Protein AF-A0A351SHJ1-F1 (afdb_monomer_lite)

Secondary structure (DSSP, 8-state):
----------------------------SEEETTTEEETSBGGGGGGG--SEEEE-TTSEEEEEEEETTEEEEEEEETTEEEEEEE--TT--HHHHHHHHHHHHHHH-PPEE--B--TT--SHHHHHHHHHTTS-B--EE-PPP-

Sequence (145 aa):
MRKLIALSKFNIILLWPLFSQTAHAETCVKRVFNQFCLGGAANTLMSAEPTTTKQEDDGTTLYEFSVSGKHVNVLAKDNTIIAVERYEPPGNWLNFTDWKVKLVRLYGRATDQSTFPAYATSRSSRLNALKAGKGVAKASWSEPG

Foldseek 3Di:
DDDDDDDDDDDDDPPDPPPPPPPPPQPQPDDDPVPDGAQGFQVVCVVVPFPDWDADPVQKIWGWHQDPNWIKIWIDHPRGTHDIDIDDPPDALVNLVVVQVVCCVVQNHWDWPKFADPVQPDSVSQRVCSVVVNIGTDTHGDDDD

Radius of gyration: 27.57 Å; chains: 1; bounding box: 43×31×112 Å

Structure (mmCIF, N/CA/C/O backbone):
data_AF-A0A351SHJ1-F1
#
_entry.id   AF-A0A351SHJ1-F1
#
loop_
_atom_site.group_PDB
_atom_site.id
_atom_site.type_symbol
_atom_site.label_atom_id
_atom_site.label_alt_id
_atom_site.label_comp_id
_atom_site.label_asym_id
_atom_site.label_entity_id
_atom_site.label_seq_id
_atom_site.pdbx_PDB_ins_code
_atom_site.Cartn_x
_atom_site.Cartn_y
_atom_site.Cartn_z
_atom_site.occupancy
_atom_site.B_iso_or_equiv
_atom_site.auth_seq_id
_atom_site.auth_comp_id
_atom_site.auth_asym_id
_atom_site.auth_atom_id
_atom_site.pdbx_PDB_model_num
ATOM 1 N N . MET A 1 1 ? -10.976 1.800 90.351 1.00 39.12 1 MET A N 1
ATOM 2 C CA . MET A 1 1 ? -10.810 1.660 88.883 1.00 39.12 1 MET A CA 1
ATOM 3 C C . MET A 1 1 ? -12.177 1.275 88.304 1.00 39.12 1 MET A C 1
ATOM 5 O O . MET A 1 1 ? -12.676 0.228 88.675 1.00 39.12 1 MET A O 1
ATOM 9 N N . ARG A 1 2 ? -12.995 2.239 87.836 1.00 33.88 2 ARG A N 1
ATOM 10 C CA . ARG A 1 2 ? -13.347 2.530 86.413 1.00 33.88 2 ARG A CA 1
ATOM 11 C C . ARG A 1 2 ? -13.619 1.251 85.591 1.00 33.88 2 ARG A C 1
ATOM 13 O O . ARG A 1 2 ? -12.678 0.530 85.314 1.00 33.88 2 ARG A O 1
ATOM 20 N N . LYS A 1 3 ? -14.884 0.826 85.441 1.00 35.03 3 LYS A N 1
ATOM 21 C CA . LYS A 1 3 ? -15.968 1.219 84.490 1.00 35.03 3 LYS A CA 1
ATOM 22 C C . LYS A 1 3 ? -15.955 0.415 83.170 1.00 35.03 3 LYS A C 1
ATOM 24 O O . LYS A 1 3 ? -15.063 0.584 82.350 1.00 35.03 3 LYS A O 1
ATOM 29 N N . LEU A 1 4 ? -17.008 -0.397 83.007 1.00 43.94 4 LEU A N 1
ATOM 30 C CA . LEU A 1 4 ? -17.535 -1.016 81.778 1.00 43.94 4 LEU A CA 1
ATOM 31 C C . LEU A 1 4 ? -17.902 0.023 80.711 1.00 43.94 4 LEU A C 1
ATOM 33 O O . LEU A 1 4 ? -18.504 1.026 81.090 1.00 43.94 4 LEU A O 1
ATOM 37 N N . ILE A 1 5 ? -17.699 -0.296 79.420 1.00 39.19 5 ILE A N 1
ATOM 38 C CA . ILE A 1 5 ? -18.557 0.125 78.290 1.00 39.19 5 ILE A CA 1
ATOM 39 C C . ILE A 1 5 ? -18.555 -0.969 77.201 1.00 39.19 5 ILE A C 1
ATOM 41 O O . ILE A 1 5 ? -17.498 -1.432 76.780 1.00 39.19 5 ILE A O 1
ATOM 45 N N . ALA A 1 6 ? -19.755 -1.348 76.754 1.00 45.12 6 ALA A N 1
ATOM 46 C CA . ALA A 1 6 ? -20.047 -2.176 75.585 1.00 45.12 6 ALA A CA 1
ATOM 47 C C . ALA A 1 6 ? -20.299 -1.300 74.340 1.00 45.12 6 ALA A C 1
ATOM 49 O O . ALA A 1 6 ? -20.872 -0.221 74.470 1.00 45.12 6 ALA A O 1
ATOM 50 N N . LEU A 1 7 ? -19.957 -1.782 73.140 1.00 40.78 7 LEU A N 1
ATOM 51 C CA . LEU A 1 7 ? -20.395 -1.231 71.845 1.00 40.78 7 LEU A CA 1
ATOM 52 C C . LEU A 1 7 ? -20.655 -2.422 70.904 1.00 40.78 7 LEU A C 1
ATOM 54 O O . LEU A 1 7 ? -19.788 -3.272 70.744 1.00 40.78 7 LEU A O 1
ATOM 58 N N . SER A 1 8 ? -21.898 -2.699 70.506 1.00 43.84 8 SER A N 1
ATOM 59 C CA . SER A 1 8 ? -22.764 -1.995 69.538 1.00 43.84 8 SER A CA 1
ATOM 60 C C . SER A 1 8 ? -22.530 -2.494 68.105 1.00 43.84 8 SER A C 1
ATOM 62 O O . SER A 1 8 ? -21.460 -2.323 67.527 1.00 43.84 8 SER A O 1
ATOM 64 N N . LYS A 1 9 ? -23.559 -3.160 67.565 1.00 48.72 9 LYS A N 1
ATOM 65 C CA . LYS A 1 9 ? -23.622 -3.763 66.229 1.00 48.72 9 LYS A CA 1
ATOM 66 C C . LYS A 1 9 ? -23.740 -2.657 65.174 1.00 48.72 9 LYS A C 1
ATOM 68 O O . LYS A 1 9 ? -24.764 -1.983 65.125 1.00 48.72 9 LYS A O 1
ATOM 73 N N . PHE A 1 10 ? -22.735 -2.506 64.313 1.00 46.84 10 PHE A N 1
ATOM 74 C CA . PHE A 1 10 ? -22.825 -1.662 63.119 1.00 46.84 10 PHE A CA 1
ATOM 75 C C . PHE A 1 10 ? -23.207 -2.509 61.903 1.00 46.84 10 PHE A C 1
ATOM 77 O O . PHE A 1 10 ? -22.510 -3.448 61.527 1.00 46.84 10 PHE A O 1
ATOM 84 N N . ASN A 1 11 ? -24.355 -2.172 61.324 1.00 44.53 11 ASN A N 1
ATOM 85 C CA . ASN A 1 11 ? -24.915 -2.756 60.116 1.00 44.53 11 ASN A CA 1
ATOM 86 C C . ASN A 1 11 ? -24.251 -2.064 58.911 1.00 44.53 11 ASN A C 1
ATOM 88 O O . ASN A 1 11 ? -24.477 -0.875 58.688 1.00 44.53 11 ASN A O 1
ATOM 92 N N . ILE A 1 12 ? -23.374 -2.767 58.190 1.00 53.69 12 ILE A N 1
ATOM 93 C CA . ILE A 1 12 ? -22.685 -2.242 57.003 1.00 53.69 12 ILE A CA 1
ATOM 94 C C . ILE A 1 12 ? -23.552 -2.561 55.783 1.00 53.69 12 ILE A C 1
ATOM 96 O O . ILE A 1 12 ? -23.594 -3.697 55.316 1.00 53.69 12 ILE A O 1
ATOM 100 N N . ILE A 1 13 ? -24.242 -1.548 55.260 1.00 56.78 13 ILE A N 1
ATOM 101 C CA . ILE A 1 13 ? -24.876 -1.598 53.940 1.00 56.78 13 ILE A CA 1
ATOM 102 C C . ILE A 1 13 ? -23.756 -1.419 52.907 1.00 56.78 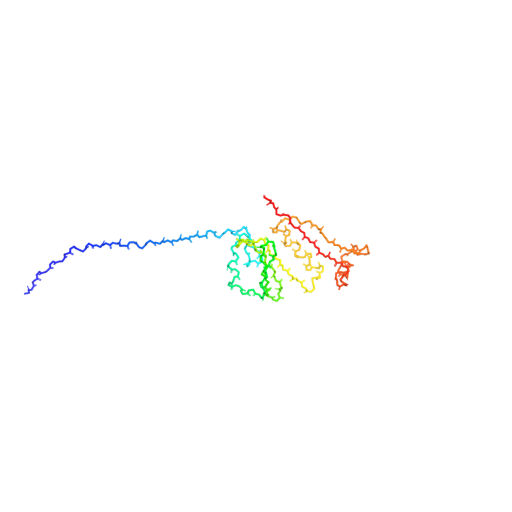13 ILE A C 1
ATOM 104 O O . ILE A 1 13 ? -23.283 -0.308 52.675 1.00 56.78 13 ILE A O 1
ATOM 108 N N . LEU A 1 14 ? -23.295 -2.524 52.317 1.00 56.41 14 LEU A N 1
ATOM 109 C CA . LEU A 1 14 ? -22.394 -2.506 51.164 1.00 56.41 14 LEU A CA 1
ATOM 110 C C . LEU A 1 14 ? -23.197 -2.104 49.920 1.00 56.41 14 LEU A C 1
ATOM 112 O O . LEU A 1 14 ? -23.823 -2.939 49.272 1.00 56.41 14 LEU A O 1
ATOM 116 N N . LEU A 1 15 ? -23.183 -0.810 49.591 1.00 50.19 15 LEU A N 1
ATOM 117 C CA . LEU A 1 15 ? -23.547 -0.324 48.262 1.00 50.19 15 LEU A CA 1
ATOM 118 C C . LEU A 1 15 ? -22.449 -0.786 47.291 1.00 50.19 15 LEU A C 1
ATOM 120 O O . LEU A 1 15 ? -21.364 -0.206 47.245 1.00 50.19 15 LEU A O 1
ATOM 124 N N . TRP A 1 16 ? -22.699 -1.860 46.544 1.00 44.62 16 TRP A N 1
ATOM 125 C CA . TRP A 1 16 ? -21.837 -2.233 45.426 1.00 44.62 16 TRP A CA 1
ATOM 126 C C . TRP A 1 16 ? -22.026 -1.216 44.293 1.00 44.62 16 TRP A C 1
ATOM 128 O O . TRP A 1 16 ? -23.156 -1.049 43.825 1.00 44.62 16 TRP A O 1
ATOM 138 N N . PRO A 1 17 ? -20.967 -0.539 43.816 1.00 57.81 17 PRO A N 1
ATOM 139 C CA . PRO A 1 17 ? -21.072 0.215 42.583 1.00 57.81 17 PRO A CA 1
ATOM 140 C C . PRO A 1 17 ? -21.279 -0.770 41.429 1.00 57.81 17 PRO A C 1
ATOM 142 O O . PRO A 1 17 ? -20.518 -1.725 41.256 1.00 57.81 17 PRO A O 1
ATOM 145 N N . LEU A 1 18 ? -22.325 -0.520 40.641 1.00 53.31 18 LEU A N 1
ATOM 146 C CA . LEU A 1 18 ? -22.537 -1.107 39.323 1.00 53.31 18 LEU A CA 1
ATOM 147 C C . LEU A 1 18 ? -21.329 -0.768 38.441 1.00 53.31 18 LEU A C 1
ATOM 149 O O . LEU A 1 18 ? -21.283 0.281 37.800 1.00 53.31 18 LEU A O 1
ATOM 153 N N . PHE A 1 19 ? -20.344 -1.662 38.405 1.00 51.91 19 PHE A N 1
ATOM 154 C CA . PHE A 1 19 ? -19.331 -1.671 37.360 1.00 51.91 19 PHE A CA 1
ATOM 155 C C . PHE A 1 19 ? -20.018 -2.050 36.045 1.00 51.91 1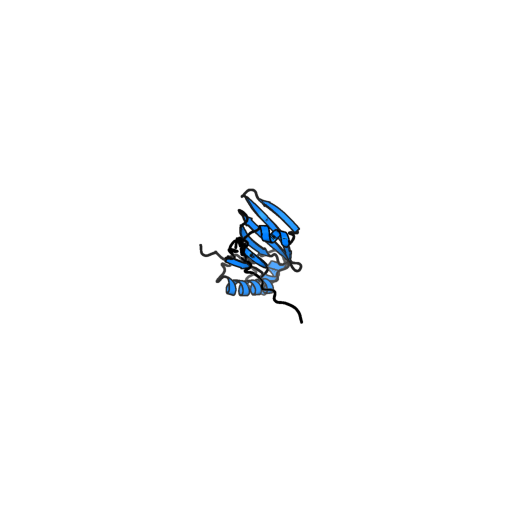9 PHE A C 1
ATOM 157 O O . PHE A 1 19 ? -20.094 -3.218 35.674 1.00 51.91 19 PHE A O 1
ATOM 164 N N . SER A 1 20 ? -20.529 -1.047 35.335 1.00 47.66 20 SER A N 1
ATOM 165 C CA . SER A 1 20 ? -20.858 -1.185 33.918 1.00 47.66 20 SER A CA 1
ATOM 166 C C . SER A 1 20 ? -19.547 -1.207 33.137 1.00 47.66 20 SER A C 1
ATOM 168 O O . SER A 1 20 ? -19.068 -0.177 32.676 1.00 47.66 20 SER A O 1
ATOM 170 N N . GLN A 1 21 ? -18.924 -2.380 33.031 1.00 48.09 21 GLN A N 1
ATOM 171 C CA . GLN A 1 21 ? -17.879 -2.607 32.038 1.00 48.09 21 GLN A CA 1
ATOM 172 C C . GLN A 1 21 ? -18.569 -2.943 30.718 1.00 48.09 21 GLN A C 1
ATOM 174 O O . GLN A 1 21 ? -18.853 -4.102 30.424 1.00 48.09 21 GLN A O 1
ATOM 179 N N . THR A 1 22 ? -18.868 -1.927 29.912 1.00 43.88 22 THR A N 1
ATOM 180 C CA . THR A 1 22 ? -19.157 -2.141 28.492 1.00 43.88 22 THR A CA 1
ATOM 181 C C . THR A 1 22 ? -17.841 -2.481 27.803 1.00 43.88 22 THR A C 1
ATOM 183 O O . THR A 1 22 ? -17.152 -1.610 27.274 1.00 43.88 22 THR A O 1
ATOM 186 N N . ALA A 1 23 ? -17.463 -3.754 27.852 1.00 44.44 23 ALA A N 1
ATOM 187 C CA . ALA A 1 23 ? -16.441 -4.305 26.984 1.00 44.44 23 ALA A CA 1
ATOM 188 C C . ALA A 1 23 ? -17.019 -4.355 25.563 1.00 44.44 23 ALA A C 1
ATOM 190 O O . ALA A 1 23 ? -17.608 -5.353 25.151 1.00 44.44 23 ALA A O 1
ATOM 191 N N . HIS A 1 24 ? -16.904 -3.250 24.820 1.00 47.31 24 HIS A N 1
ATOM 192 C CA . HIS A 1 24 ? -16.986 -3.315 23.366 1.00 47.31 24 HIS A CA 1
ATOM 193 C C . HIS A 1 24 ? -15.854 -4.241 22.925 1.00 47.31 24 HIS A C 1
ATOM 195 O O . HIS A 1 24 ? -14.683 -3.885 23.024 1.00 47.31 24 HIS A O 1
ATOM 201 N N . ALA A 1 25 ? -16.205 -5.466 22.537 1.00 49.66 25 ALA A N 1
ATOM 202 C CA . ALA A 1 25 ? -15.258 -6.418 21.994 1.00 49.66 25 ALA A CA 1
ATOM 203 C C . ALA A 1 25 ? -14.583 -5.767 20.782 1.00 49.66 25 ALA A C 1
ATOM 205 O O . ALA A 1 25 ? -15.237 -5.496 19.777 1.00 49.66 25 ALA A O 1
ATOM 206 N N . GLU A 1 26 ? -13.289 -5.468 20.896 1.00 60.31 26 GLU A N 1
ATOM 207 C CA . GLU A 1 26 ? -12.476 -5.056 19.760 1.00 60.31 26 GLU A CA 1
ATOM 208 C C . GLU A 1 26 ? -12.479 -6.216 18.757 1.00 60.31 26 GLU A C 1
ATOM 210 O O . GLU A 1 26 ? -11.806 -7.229 18.957 1.00 60.31 26 GLU A O 1
ATOM 215 N N . THR A 1 27 ? -13.269 -6.097 17.687 1.00 75.75 27 THR A N 1
ATOM 216 C CA . THR A 1 27 ? -13.348 -7.064 16.583 1.00 75.75 27 THR A CA 1
ATOM 217 C C . THR A 1 27 ? -12.101 -6.962 15.716 1.00 75.75 27 THR A C 1
ATOM 219 O O . THR A 1 27 ? -12.154 -6.632 14.536 1.00 75.75 27 THR A O 1
ATOM 222 N N . CYS A 1 28 ? -10.938 -7.212 16.314 1.00 82.50 28 CYS A N 1
ATOM 223 C CA . CYS A 1 28 ? -9.692 -7.211 15.582 1.00 82.50 28 CYS A CA 1
ATOM 224 C C . CYS A 1 28 ? -9.542 -8.506 14.805 1.00 82.50 28 CYS A C 1
ATOM 226 O O . CYS A 1 28 ? -8.985 -9.480 15.308 1.00 82.50 28 CYS A O 1
ATOM 228 N N . VAL A 1 29 ? -10.024 -8.503 13.564 1.00 83.69 29 VAL A N 1
ATOM 229 C CA . VAL A 1 29 ? -9.861 -9.635 12.649 1.00 83.69 29 VAL A CA 1
ATOM 230 C C . VAL A 1 29 ? -8.375 -9.876 12.419 1.00 83.69 29 VAL A C 1
ATOM 232 O O . VAL A 1 29 ? -7.894 -11.008 12.497 1.00 83.69 29 VAL A O 1
ATOM 235 N N . LYS A 1 30 ? -7.616 -8.799 12.169 1.00 78.12 30 LYS A N 1
ATOM 236 C CA . LYS A 1 30 ? -6.172 -8.900 11.972 1.00 78.12 30 LYS A CA 1
ATOM 237 C C . LYS A 1 30 ? -5.428 -7.609 12.261 1.00 78.12 30 LYS A C 1
ATOM 239 O O . LYS A 1 30 ? -5.799 -6.536 11.794 1.00 78.12 30 LYS A O 1
ATOM 244 N N . ARG A 1 31 ? -4.285 -7.741 12.936 1.00 81.12 31 ARG A N 1
ATOM 245 C CA . ARG A 1 31 ? -3.339 -6.642 13.130 1.00 81.12 31 ARG A CA 1
ATOM 246 C C . ARG A 1 31 ? -2.419 -6.495 11.911 1.00 81.12 31 ARG A C 1
ATOM 248 O O . ARG A 1 31 ? -1.714 -7.433 11.540 1.00 81.12 31 ARG A O 1
ATOM 255 N N . VAL A 1 32 ? -2.409 -5.314 11.299 1.00 78.75 32 VAL A N 1
ATOM 256 C CA . VAL A 1 32 ? -1.618 -4.944 10.118 1.00 78.75 32 VAL A CA 1
ATOM 257 C C . VAL A 1 32 ? -0.563 -3.918 10.520 1.00 78.75 32 VAL A C 1
ATOM 259 O O . VAL A 1 32 ? -0.830 -2.976 11.265 1.00 78.75 32 VAL A O 1
ATOM 262 N N . PHE A 1 33 ? 0.678 -4.138 10.078 1.00 77.56 33 PHE A N 1
ATOM 263 C CA . PHE A 1 33 ? 1.847 -3.321 10.442 1.00 77.56 33 PHE A CA 1
ATOM 264 C C . PHE A 1 33 ? 2.036 -3.115 11.959 1.00 77.56 33 PHE A C 1
ATOM 266 O O . PHE A 1 33 ? 2.634 -2.131 12.378 1.00 77.56 33 PHE A O 1
ATOM 273 N N . ASN A 1 34 ? 1.546 -4.055 12.776 1.00 77.69 34 ASN A N 1
ATOM 274 C CA . ASN A 1 34 ? 1.546 -4.028 14.247 1.00 77.69 34 ASN A CA 1
ATOM 275 C C . ASN A 1 34 ? 0.753 -2.877 14.898 1.00 77.69 34 ASN A C 1
ATOM 277 O O . ASN A 1 34 ? 0.691 -2.814 16.126 1.00 77.69 34 ASN A O 1
ATOM 281 N N . GLN A 1 35 ? 0.112 -2.016 14.108 1.00 78.81 35 GLN A N 1
ATOM 282 C CA . GLN A 1 35 ? -0.500 -0.771 14.581 1.00 78.81 35 GLN A CA 1
ATOM 283 C C . GLN A 1 35 ? -1.970 -0.639 14.186 1.00 78.81 35 GLN A C 1
ATOM 285 O O . GLN A 1 35 ? -2.755 -0.118 14.968 1.00 78.81 35 GLN A O 1
ATOM 290 N N . PHE A 1 36 ? -2.359 -1.160 13.022 1.00 85.00 36 PHE A N 1
ATOM 291 C CA . PHE A 1 36 ? -3.724 -1.047 12.516 1.00 85.00 36 PHE A CA 1
ATOM 292 C C . PHE A 1 36 ? -4.477 -2.351 12.708 1.00 85.00 36 PHE A C 1
ATOM 294 O O . PHE A 1 36 ? -3.890 -3.431 12.649 1.00 85.00 36 PHE A O 1
ATOM 301 N N . CYS A 1 37 ? -5.777 -2.258 12.933 1.00 85.81 37 CYS A N 1
ATOM 302 C CA . CYS A 1 37 ? -6.620 -3.397 13.234 1.00 85.81 37 CYS A CA 1
ATOM 303 C C . CYS A 1 37 ? -7.738 -3.490 12.190 1.00 85.81 37 CYS A C 1
ATOM 305 O O . CYS A 1 37 ? -8.680 -2.706 12.231 1.00 85.81 37 CYS A O 1
ATOM 307 N N . LEU A 1 38 ? -7.621 -4.421 11.239 1.00 84.38 38 LEU A N 1
ATOM 308 C CA . LEU A 1 38 ? -8.682 -4.690 10.262 1.00 84.38 38 LEU A CA 1
ATOM 309 C C . LEU A 1 38 ? -9.921 -5.230 10.981 1.00 84.38 38 LEU A C 1
ATOM 311 O O . LEU A 1 38 ? -9.794 -6.084 11.865 1.00 84.38 38 LEU A O 1
ATOM 315 N N . GLY A 1 39 ? -11.095 -4.713 10.616 1.00 82.06 39 GLY A N 1
ATOM 316 C CA . GLY A 1 39 ? -12.361 -4.955 11.317 1.00 82.06 39 GLY A CA 1
ATOM 317 C C . GLY A 1 39 ? -12.500 -4.200 12.646 1.00 82.06 39 GLY A C 1
ATOM 318 O O . GLY A 1 39 ? -13.553 -4.263 13.279 1.00 82.06 39 GLY A O 1
ATOM 319 N N . GLY A 1 40 ? -11.453 -3.486 13.075 1.00 86.06 40 GLY A N 1
ATOM 320 C CA . GLY A 1 40 ? -11.463 -2.639 14.261 1.00 86.06 40 GLY A CA 1
ATOM 321 C C . GLY A 1 40 ? -12.113 -1.282 14.003 1.00 86.06 40 GLY A C 1
ATOM 322 O O . GLY A 1 40 ? -12.352 -0.886 12.860 1.00 86.06 40 GLY A O 1
ATOM 323 N N . ALA A 1 41 ? -12.384 -0.554 15.085 1.00 88.50 41 ALA A N 1
ATOM 324 C CA . ALA A 1 41 ? -13.089 0.714 15.012 1.00 88.50 41 ALA A CA 1
ATOM 325 C C . ALA A 1 41 ? -12.177 1.857 14.524 1.00 88.50 41 ALA A C 1
ATOM 327 O O . ALA A 1 41 ? -11.079 2.060 15.046 1.00 88.50 41 ALA A O 1
ATOM 328 N N . ALA A 1 42 ? -12.631 2.626 13.534 1.00 86.00 42 ALA A N 1
ATOM 329 C CA . ALA A 1 42 ? -11.865 3.714 12.924 1.00 86.00 42 ALA A CA 1
ATOM 330 C C . ALA A 1 42 ? -11.660 4.906 13.870 1.00 86.00 42 ALA A C 1
ATOM 332 O O . ALA A 1 42 ? -10.664 5.614 13.767 1.00 86.00 42 ALA A O 1
ATOM 333 N N . ASN A 1 43 ? -12.548 5.098 14.846 1.00 85.69 43 ASN A N 1
ATOM 334 C CA . ASN A 1 43 ? -12.376 6.081 15.918 1.00 85.69 43 ASN A CA 1
ATOM 335 C C . ASN A 1 43 ? -11.055 5.914 16.701 1.00 85.69 43 ASN A C 1
ATOM 337 O O . ASN A 1 43 ? -10.504 6.907 17.171 1.00 85.69 43 ASN A O 1
ATOM 341 N N . THR A 1 44 ? -10.502 4.699 16.785 1.00 82.31 44 THR A N 1
ATOM 342 C CA . THR A 1 44 ? -9.191 4.440 17.411 1.00 82.31 44 THR A CA 1
ATOM 343 C C . THR A 1 44 ? -8.036 5.090 16.648 1.00 82.31 44 THR A C 1
ATOM 345 O O . THR A 1 44 ? -7.002 5.404 17.234 1.00 82.31 44 THR A O 1
ATOM 348 N N . LEU A 1 45 ? -8.224 5.363 15.353 1.00 81.25 45 LEU A N 1
ATOM 349 C CA . LEU A 1 45 ? -7.235 6.022 14.506 1.00 81.25 45 LEU A CA 1
ATOM 350 C C . LEU A 1 45 ? -7.076 7.508 14.832 1.00 81.25 45 LEU A C 1
ATOM 352 O O . LEU A 1 45 ? -6.046 8.091 14.508 1.00 81.25 45 LEU A O 1
ATOM 356 N N . MET A 1 46 ? -8.064 8.128 15.487 1.00 74.75 46 MET A N 1
ATOM 357 C CA . MET A 1 46 ? -8.006 9.550 15.845 1.00 74.75 46 MET A CA 1
ATOM 358 C C . MET A 1 46 ? -6.878 9.833 16.838 1.00 74.75 46 MET A C 1
ATOM 360 O O . MET A 1 46 ? -6.251 10.884 16.776 1.00 74.75 46 MET A O 1
ATOM 364 N N . SER A 1 47 ? -6.559 8.864 17.699 1.00 73.69 47 SER A N 1
ATOM 365 C CA . SER A 1 47 ? -5.419 8.947 18.617 1.00 73.69 47 SER A CA 1
ATOM 366 C C . SER A 1 47 ? -4.061 8.894 17.911 1.00 73.69 47 SER A C 1
ATOM 368 O O . SER A 1 47 ? -3.057 9.244 18.520 1.00 73.69 47 SER A O 1
ATOM 370 N N . ALA A 1 48 ? -4.015 8.440 16.655 1.00 74.12 48 ALA A N 1
ATOM 371 C CA . ALA A 1 48 ? -2.795 8.354 15.857 1.00 74.12 48 ALA A CA 1
ATOM 372 C C . ALA A 1 48 ? -2.561 9.587 14.962 1.00 74.12 48 ALA A C 1
ATOM 374 O O . ALA A 1 48 ? -1.592 9.585 14.209 1.00 74.12 48 ALA A O 1
ATOM 375 N N . GLU A 1 49 ? -3.429 10.606 15.045 1.00 80.44 49 GLU A N 1
ATOM 376 C CA . GLU A 1 49 ? -3.317 11.899 14.348 1.00 80.44 49 GLU A CA 1
ATOM 377 C C . GLU A 1 49 ? -3.045 11.766 12.833 1.00 80.44 49 GLU A C 1
ATOM 379 O O . GLU A 1 49 ? -1.917 11.957 12.366 1.00 80.44 49 GLU A O 1
ATOM 384 N N . PRO A 1 50 ? -4.071 11.430 12.028 1.00 84.31 50 PRO A N 1
ATOM 385 C CA . PRO A 1 50 ? -3.911 11.345 10.582 1.00 84.31 50 PRO A CA 1
ATOM 386 C C . PRO A 1 50 ? -3.472 12.692 9.994 1.00 84.31 50 PRO A C 1
ATOM 388 O O . PRO A 1 50 ? -4.004 13.747 10.330 1.00 84.31 50 PRO A O 1
ATOM 391 N N . THR A 1 51 ? -2.519 12.639 9.067 1.00 85.50 51 THR A N 1
ATOM 392 C CA . THR A 1 51 ? -2.027 13.787 8.295 1.00 85.50 51 THR A CA 1
ATOM 393 C C . THR A 1 51 ? -3.122 14.368 7.403 1.00 85.50 51 THR A C 1
ATOM 395 O O . THR A 1 51 ? -3.252 15.585 7.297 1.00 85.50 51 THR A O 1
ATOM 398 N N . THR A 1 52 ? -3.935 13.497 6.807 1.00 88.50 52 THR A N 1
ATOM 399 C CA . THR A 1 52 ? -5.083 13.878 5.982 1.00 88.50 52 THR A CA 1
ATOM 400 C C . THR A 1 52 ? -6.254 12.975 6.328 1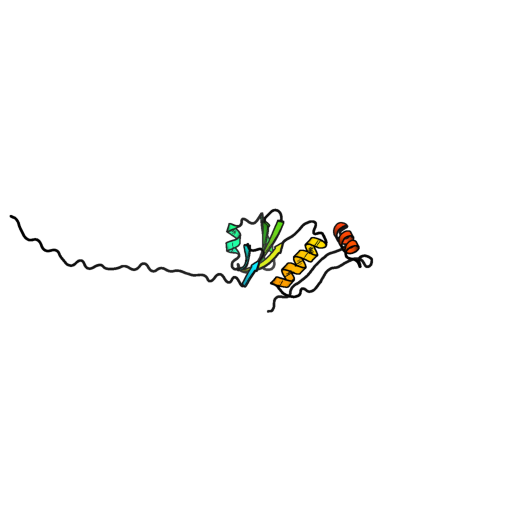.00 88.50 52 THR A C 1
ATOM 402 O O . THR A 1 52 ? -6.084 11.774 6.532 1.00 88.50 52 THR A O 1
ATOM 405 N N . THR A 1 53 ? -7.458 13.538 6.364 1.00 90.50 53 THR A N 1
ATOM 406 C CA . THR A 1 53 ? -8.702 12.765 6.388 1.00 90.50 53 THR A CA 1
ATOM 407 C C . THR A 1 53 ? -9.564 13.226 5.227 1.00 90.50 53 THR A C 1
ATOM 409 O O . THR A 1 53 ? -9.847 14.418 5.106 1.00 90.50 53 THR A O 1
ATOM 412 N N . LYS A 1 54 ? -9.966 12.295 4.365 1.00 90.31 54 LYS A N 1
ATOM 413 C CA . LYS A 1 54 ? -10.807 12.565 3.201 1.00 90.31 54 LYS A CA 1
ATOM 414 C C . LYS A 1 54 ? -11.987 11.606 3.197 1.00 90.31 54 LYS A C 1
ATOM 416 O O . LYS A 1 54 ? -11.802 10.404 3.324 1.00 90.31 54 LYS A O 1
ATOM 421 N N . GLN A 1 55 ? -13.188 12.138 3.024 1.00 89.56 55 GLN A N 1
ATOM 422 C CA . GLN A 1 55 ? -14.382 11.332 2.804 1.00 89.56 55 GLN A CA 1
ATOM 423 C C . GLN A 1 55 ? -14.601 11.155 1.297 1.00 89.56 55 GLN A C 1
ATOM 425 O O . GLN A 1 55 ? -14.444 12.111 0.534 1.00 89.56 55 GLN A O 1
ATOM 430 N N . GLU A 1 56 ? -14.898 9.933 0.873 1.00 88.00 56 GLU A N 1
ATOM 431 C CA . GLU A 1 56 ? -15.188 9.558 -0.509 1.00 88.00 56 GLU A CA 1
ATOM 432 C C . GLU A 1 56 ? -16.701 9.415 -0.729 1.00 88.00 56 GLU A C 1
ATOM 434 O O . GLU A 1 56 ? -17.478 9.213 0.210 1.00 88.00 56 GLU A O 1
ATOM 439 N N . ASP A 1 57 ? -17.128 9.540 -1.988 1.00 82.56 57 ASP A N 1
ATOM 440 C CA . ASP A 1 57 ? -18.547 9.589 -2.376 1.00 82.56 57 ASP A CA 1
ATOM 441 C C . ASP A 1 57 ? -19.307 8.281 -2.079 1.00 82.56 57 ASP A C 1
ATOM 443 O O . ASP A 1 57 ? -20.535 8.265 -2.007 1.00 82.56 57 ASP A O 1
ATOM 447 N N . ASP A 1 58 ? -18.590 7.172 -1.888 1.00 84.19 58 ASP A N 1
ATOM 448 C CA . ASP A 1 58 ? -19.126 5.840 -1.586 1.00 84.19 58 ASP A CA 1
ATOM 449 C C . ASP A 1 58 ? -19.377 5.595 -0.079 1.00 84.19 58 ASP A C 1
ATOM 451 O O . ASP A 1 58 ? -19.733 4.477 0.332 1.00 84.19 58 ASP A O 1
ATOM 455 N N . GLY A 1 59 ? -19.179 6.634 0.741 1.00 85.06 59 GLY A N 1
ATOM 456 C CA . GLY A 1 59 ? -19.293 6.597 2.197 1.00 85.06 59 GLY A CA 1
ATOM 457 C C . GLY A 1 59 ? -18.038 6.091 2.915 1.00 85.06 59 GLY A C 1
ATOM 458 O O . GLY A 1 59 ? -18.070 5.930 4.135 1.00 85.06 59 GLY A O 1
ATOM 459 N N . THR A 1 60 ? -16.948 5.834 2.191 1.00 90.31 60 THR A N 1
ATOM 460 C CA . THR A 1 60 ? -15.660 5.438 2.764 1.00 90.31 60 THR A CA 1
ATOM 461 C C . THR A 1 60 ? -14.872 6.675 3.202 1.00 90.31 60 THR A C 1
ATOM 463 O O . THR A 1 60 ? -14.901 7.723 2.561 1.00 90.31 60 THR A O 1
ATOM 466 N N . THR A 1 61 ? -14.139 6.568 4.305 1.00 91.44 61 THR A N 1
ATOM 467 C CA . THR A 1 61 ? -13.210 7.592 4.788 1.00 91.44 61 THR A CA 1
ATOM 468 C C . THR A 1 61 ? -11.783 7.085 4.650 1.00 91.44 61 THR A C 1
ATOM 470 O O . THR A 1 61 ? -11.423 6.043 5.199 1.00 91.44 61 THR A O 1
ATOM 473 N N . LEU A 1 62 ? -10.964 7.847 3.934 1.00 91.75 62 LEU A N 1
ATOM 474 C CA . LEU A 1 62 ? -9.531 7.661 3.793 1.00 91.75 62 LEU A CA 1
ATOM 475 C C . LEU A 1 62 ? -8.793 8.473 4.866 1.00 91.75 62 LEU A C 1
ATOM 477 O O . LEU A 1 62 ? -8.923 9.696 4.935 1.00 91.75 62 LEU A O 1
ATOM 481 N N . TYR A 1 63 ? -7.980 7.793 5.666 1.00 92.12 63 TYR A N 1
ATOM 482 C CA . TYR A 1 63 ? -7.061 8.383 6.634 1.00 92.12 63 TYR A CA 1
ATOM 483 C C . TYR A 1 63 ? -5.622 8.167 6.172 1.00 92.12 63 TYR A C 1
ATOM 485 O O . TYR A 1 63 ? -5.190 7.030 5.986 1.00 92.12 63 TYR A O 1
ATOM 493 N N . GLU A 1 64 ? -4.866 9.244 6.013 1.00 90.94 64 GLU A N 1
ATOM 494 C CA . GLU A 1 64 ? -3.456 9.193 5.628 1.00 90.94 64 GLU A CA 1
ATOM 495 C C . GLU A 1 64 ? -2.572 9.437 6.851 1.00 90.94 64 GLU A C 1
ATOM 497 O O . GLU A 1 64 ? -2.803 10.371 7.614 1.00 90.94 64 GLU A O 1
ATOM 502 N N . PHE A 1 65 ? -1.527 8.635 7.024 1.00 89.31 65 PHE A N 1
ATOM 503 C CA . PHE A 1 65 ? -0.564 8.731 8.118 1.00 89.31 65 PHE A CA 1
ATOM 504 C C . PHE A 1 65 ? 0.863 8.775 7.581 1.00 89.31 65 PHE A C 1
ATOM 506 O O . PHE A 1 65 ? 1.178 8.176 6.550 1.00 89.31 65 PHE A O 1
ATOM 513 N N . SER A 1 66 ? 1.758 9.397 8.347 1.00 85.94 66 SER A N 1
ATOM 514 C CA . SER A 1 66 ? 3.205 9.255 8.182 1.00 85.94 66 SER A CA 1
ATOM 515 C C . SER A 1 66 ? 3.773 8.428 9.335 1.00 85.94 66 SER A C 1
ATOM 517 O O . SER A 1 66 ? 4.031 8.934 10.424 1.00 85.94 66 SER A O 1
ATOM 519 N N . VAL A 1 67 ? 3.959 7.126 9.111 1.00 81.25 67 VAL A N 1
ATOM 520 C CA . VAL A 1 67 ? 4.464 6.188 10.123 1.00 81.25 67 VAL A CA 1
ATOM 521 C C . VAL A 1 67 ? 5.910 5.836 9.809 1.00 81.25 67 VAL A C 1
ATOM 523 O O . VAL A 1 67 ? 6.200 5.191 8.802 1.00 81.25 67 VAL A O 1
ATOM 526 N N . SER A 1 68 ? 6.836 6.239 10.684 1.00 80.62 68 SER A N 1
ATOM 527 C CA . SER A 1 68 ? 8.277 5.982 10.514 1.00 80.62 68 SER A CA 1
ATOM 528 C C . SER A 1 68 ? 8.817 6.455 9.151 1.00 80.62 68 SER A C 1
ATOM 530 O O . SER A 1 68 ? 9.611 5.759 8.518 1.00 80.62 68 SER A O 1
ATOM 532 N N . GLY A 1 69 ? 8.352 7.620 8.684 1.00 76.44 69 GLY A N 1
ATOM 533 C CA . GLY A 1 69 ? 8.739 8.200 7.392 1.00 76.44 69 GLY A CA 1
ATOM 534 C C . GLY A 1 69 ? 8.091 7.534 6.175 1.00 76.44 69 GLY A C 1
ATOM 535 O O . GLY A 1 69 ? 8.561 7.724 5.056 1.00 76.44 69 GLY A O 1
ATOM 536 N N . LYS A 1 70 ? 7.042 6.729 6.380 1.00 80.25 70 LYS A N 1
ATOM 537 C CA . LYS A 1 70 ? 6.313 6.023 5.323 1.00 80.25 70 LYS A CA 1
ATOM 538 C C . LYS A 1 70 ? 4.868 6.474 5.295 1.00 80.25 70 LYS A C 1
ATOM 540 O O . LYS A 1 70 ? 4.234 6.570 6.343 1.00 80.25 70 LYS A O 1
ATOM 545 N N . HIS A 1 71 ? 4.343 6.673 4.094 1.00 85.50 71 HIS A N 1
ATOM 546 C CA . HIS A 1 71 ? 2.941 7.022 3.911 1.00 85.50 71 HIS A CA 1
ATOM 547 C C . HIS A 1 71 ? 2.078 5.772 4.063 1.00 85.50 71 HIS A C 1
ATOM 549 O O . HIS A 1 71 ? 2.314 4.774 3.382 1.00 85.50 71 HIS A O 1
ATOM 555 N N . VAL A 1 72 ? 1.107 5.809 4.968 1.00 87.06 72 VAL A N 1
ATOM 556 C CA . VAL A 1 72 ? 0.144 4.732 5.209 1.00 87.06 72 VAL A CA 1
ATOM 557 C C . VAL A 1 72 ? -1.252 5.287 4.987 1.00 87.06 72 VAL A C 1
ATOM 559 O O . VAL A 1 72 ? -1.610 6.279 5.605 1.00 87.06 72 VAL A O 1
ATOM 562 N N . ASN A 1 73 ? -2.042 4.622 4.158 1.00 90.94 73 ASN A N 1
ATOM 563 C CA . ASN A 1 73 ? -3.443 4.934 3.937 1.00 90.94 73 ASN A CA 1
ATOM 564 C C . ASN A 1 73 ? -4.306 3.895 4.646 1.00 90.94 73 ASN A C 1
ATOM 566 O O . ASN A 1 73 ? -4.047 2.699 4.561 1.00 90.94 73 ASN A O 1
ATOM 570 N N . VAL A 1 74 ? -5.337 4.335 5.348 1.00 89.31 74 VAL A N 1
ATOM 571 C CA . VAL A 1 74 ? -6.301 3.471 6.026 1.00 89.31 74 VAL A CA 1
ATOM 572 C C . VAL A 1 74 ? -7.683 3.843 5.526 1.00 89.31 74 VAL A C 1
ATOM 574 O O . VAL A 1 74 ? -8.083 4.996 5.644 1.00 89.31 74 VAL A O 1
ATOM 577 N N . LEU A 1 75 ? -8.409 2.878 4.972 1.00 91.00 75 LEU A N 1
ATOM 578 C CA . LEU A 1 75 ? -9.787 3.067 4.545 1.00 91.00 75 LEU A CA 1
ATOM 579 C C . LEU A 1 75 ? -10.714 2.505 5.614 1.00 91.00 75 LEU A C 1
ATOM 581 O O . LEU A 1 75 ? -10.538 1.372 6.076 1.00 91.00 75 LEU A O 1
ATOM 585 N N . ALA A 1 76 ? -11.720 3.289 5.978 1.00 92.00 76 ALA A N 1
ATOM 586 C CA . ALA A 1 76 ? -12.773 2.863 6.876 1.00 92.00 76 ALA A CA 1
ATOM 587 C C . ALA A 1 76 ? -14.152 3.154 6.304 1.00 92.00 76 ALA A C 1
ATOM 589 O O . ALA A 1 76 ? -14.373 4.197 5.701 1.00 92.00 76 ALA A O 1
ATOM 590 N N . LYS A 1 77 ? -15.100 2.263 6.566 1.00 90.88 77 LYS A N 1
ATOM 591 C CA . LYS A 1 77 ? -16.506 2.429 6.211 1.00 90.88 77 LYS A CA 1
ATOM 592 C C . LYS A 1 77 ? -17.360 2.087 7.420 1.00 90.88 77 LYS A C 1
ATOM 594 O O . LYS A 1 77 ? -17.053 1.127 8.121 1.00 90.88 77 LYS A O 1
ATOM 599 N N . ASP A 1 78 ? -18.366 2.908 7.713 1.00 89.25 78 ASP A N 1
ATOM 600 C CA . ASP A 1 78 ? -19.251 2.733 8.875 1.00 89.25 78 ASP A CA 1
ATOM 601 C C . ASP A 1 78 ? -18.477 2.524 10.195 1.00 89.25 78 ASP A C 1
ATOM 603 O O . ASP A 1 78 ? -18.744 1.612 10.975 1.00 89.25 78 ASP A O 1
ATOM 607 N N . ASN A 1 79 ? -17.451 3.355 10.425 1.00 88.75 79 ASN A N 1
ATOM 608 C CA . ASN A 1 79 ? -16.528 3.265 11.567 1.00 88.75 79 ASN A CA 1
ATOM 609 C C . ASN A 1 79 ? -15.738 1.939 11.661 1.00 88.75 79 ASN A C 1
ATOM 611 O O . ASN A 1 79 ? -15.144 1.662 12.695 1.00 88.75 79 ASN A O 1
ATOM 615 N N . THR A 1 80 ? -15.668 1.142 10.597 1.00 88.12 80 THR A N 1
ATOM 616 C CA . THR A 1 80 ? -14.906 -0.114 10.549 1.00 88.12 80 THR A CA 1
ATOM 617 C C . THR A 1 80 ? -13.736 0.018 9.587 1.00 88.12 80 THR A C 1
ATOM 619 O O . THR A 1 80 ? -13.917 0.433 8.446 1.00 88.12 80 THR A O 1
ATOM 622 N N . ILE A 1 81 ? -12.529 -0.344 10.022 1.00 88.06 81 ILE A N 1
ATOM 623 C CA . ILE A 1 81 ? -11.341 -0.340 9.163 1.00 88.06 81 ILE A CA 1
ATOM 624 C C . ILE A 1 81 ? -11.426 -1.518 8.190 1.00 88.06 81 ILE A C 1
ATOM 626 O O . ILE A 1 81 ? -11.340 -2.675 8.604 1.00 88.06 81 ILE A O 1
ATOM 630 N N . ILE A 1 82 ? -11.553 -1.212 6.900 1.00 88.19 82 ILE A N 1
ATOM 631 C CA . ILE A 1 82 ? -11.720 -2.202 5.828 1.00 88.19 82 ILE A CA 1
ATOM 632 C C . ILE A 1 82 ? -10.430 -2.449 5.045 1.00 88.19 82 ILE A C 1
ATOM 634 O O . ILE A 1 82 ? -10.248 -3.533 4.502 1.00 88.19 82 ILE A O 1
ATOM 638 N N . ALA A 1 83 ? -9.510 -1.481 4.999 1.00 86.06 83 ALA A N 1
ATOM 639 C CA . ALA A 1 83 ? -8.231 -1.662 4.321 1.00 86.06 83 ALA A CA 1
ATOM 640 C C . ALA A 1 83 ? -7.125 -0.798 4.929 1.00 86.06 83 ALA A C 1
ATOM 642 O O . ALA A 1 83 ? -7.369 0.276 5.476 1.00 86.06 83 ALA A O 1
ATOM 643 N N . VAL A 1 84 ? -5.888 -1.282 4.819 1.00 84.19 84 VAL A N 1
ATOM 644 C CA . VAL A 1 84 ? -4.674 -0.583 5.251 1.00 84.19 84 VAL A CA 1
ATOM 645 C C . VAL A 1 84 ? -3.608 -0.788 4.181 1.00 84.19 84 VAL A C 1
ATOM 647 O O . VAL A 1 84 ? -3.191 -1.915 3.910 1.00 84.19 84 VAL A O 1
ATOM 650 N N . GLU A 1 85 ? -3.132 0.301 3.602 1.00 85.00 85 GLU A N 1
ATOM 651 C CA . GLU A 1 85 ? -2.131 0.346 2.545 1.00 85.00 85 GLU A CA 1
ATOM 652 C C . GLU A 1 85 ? -0.906 1.122 3.027 1.00 85.00 85 GLU A C 1
ATOM 654 O O . GLU A 1 85 ? -1.026 2.088 3.768 1.00 85.00 85 GLU A O 1
ATOM 659 N N . ARG A 1 86 ? 0.302 0.727 2.620 1.00 82.44 86 ARG A N 1
ATOM 660 C CA . ARG A 1 86 ? 1.518 1.503 2.899 1.00 82.44 86 ARG A CA 1
ATOM 661 C C . ARG A 1 86 ? 2.339 1.678 1.638 1.00 82.44 86 ARG A C 1
ATOM 663 O O . ARG A 1 86 ? 2.685 0.695 0.984 1.00 82.44 86 ARG A O 1
ATOM 670 N N . TYR A 1 87 ? 2.715 2.916 1.359 1.00 76.31 87 TYR A N 1
ATOM 671 C CA . TYR A 1 87 ? 3.606 3.278 0.270 1.00 76.31 87 TYR A CA 1
ATOM 672 C C . TYR A 1 87 ? 5.069 3.224 0.720 1.00 76.31 87 TYR A C 1
ATOM 674 O O . TYR A 1 87 ? 5.436 3.672 1.806 1.00 76.31 87 TYR A O 1
ATOM 682 N N . GLU A 1 88 ? 5.922 2.678 -0.147 1.00 70.81 88 GLU A N 1
ATOM 683 C CA . GLU A 1 88 ? 7.364 2.511 0.077 1.00 70.81 88 GLU A CA 1
ATOM 684 C C . GLU A 1 88 ? 8.148 3.022 -1.156 1.00 70.81 88 GLU A C 1
ATOM 686 O O . GLU A 1 88 ? 8.338 2.265 -2.117 1.00 70.81 88 GLU A O 1
ATOM 691 N N . PRO A 1 89 ? 8.595 4.294 -1.180 1.00 61.41 89 PRO A N 1
ATOM 692 C CA . PRO A 1 89 ? 9.367 4.857 -2.294 1.00 61.41 89 PRO A CA 1
ATOM 693 C C . PRO A 1 89 ? 10.901 4.803 -2.083 1.00 61.41 89 PRO A C 1
ATOM 695 O O . PRO A 1 89 ? 11.369 4.900 -0.951 1.00 61.41 89 PRO A O 1
ATOM 698 N N . PRO A 1 90 ? 11.718 4.746 -3.159 1.00 53.81 90 PRO A N 1
ATOM 699 C CA . PRO A 1 90 ? 11.516 3.930 -4.349 1.00 53.81 90 PRO A CA 1
ATOM 700 C C . PRO A 1 90 ? 11.734 2.453 -3.988 1.00 53.81 90 PRO A C 1
ATOM 702 O O . PRO A 1 90 ? 12.849 2.012 -3.691 1.00 53.81 90 PRO A O 1
ATOM 705 N N . GLY A 1 91 ? 10.661 1.665 -4.026 1.00 59.22 91 GLY A N 1
ATOM 706 C CA . GLY A 1 91 ? 10.731 0.221 -3.847 1.00 59.22 91 GLY A CA 1
ATOM 707 C C . GLY A 1 91 ? 11.605 -0.415 -4.927 1.00 59.22 91 GLY A C 1
ATOM 708 O O . GLY A 1 91 ? 11.187 -0.590 -6.069 1.00 59.22 91 GLY A O 1
ATOM 709 N N . ASN A 1 92 ? 12.843 -0.773 -4.588 1.00 65.88 92 ASN A N 1
ATOM 710 C CA . ASN A 1 92 ? 13.640 -1.626 -5.458 1.00 65.88 92 ASN A CA 1
ATOM 711 C C . ASN A 1 92 ? 13.004 -3.038 -5.501 1.00 65.88 92 ASN A C 1
ATOM 713 O O . ASN A 1 92 ? 12.284 -3.453 -4.593 1.00 65.88 92 ASN A O 1
ATOM 717 N N . TRP A 1 93 ? 13.262 -3.798 -6.566 1.00 66.75 93 TRP A N 1
ATOM 718 C CA . TRP A 1 93 ? 12.748 -5.165 -6.726 1.00 66.75 93 TRP A CA 1
ATOM 719 C C . TRP A 1 93 ? 13.063 -6.078 -5.524 1.00 66.75 93 TRP A C 1
ATOM 721 O O . TRP A 1 93 ? 12.293 -6.990 -5.230 1.00 66.75 93 TRP A O 1
ATOM 731 N N . LEU A 1 94 ? 14.177 -5.841 -4.816 1.00 72.12 94 LEU A N 1
ATOM 732 C CA . LEU A 1 94 ? 14.530 -6.586 -3.604 1.00 72.12 94 LEU A CA 1
ATOM 733 C C . LEU A 1 94 ? 13.510 -6.320 -2.486 1.00 72.12 94 LEU A C 1
ATOM 735 O O . LEU A 1 94 ? 12.898 -7.271 -2.018 1.00 72.12 94 LEU A O 1
ATOM 739 N N . ASN A 1 95 ? 13.220 -5.054 -2.177 1.00 74.69 95 ASN A N 1
ATOM 740 C CA . ASN A 1 95 ? 12.200 -4.660 -1.204 1.00 74.69 95 ASN A CA 1
ATOM 741 C C . ASN A 1 95 ? 10.823 -5.221 -1.572 1.00 74.69 95 ASN A C 1
ATOM 743 O O . ASN A 1 95 ? 10.124 -5.733 -0.702 1.00 74.69 95 ASN A O 1
ATOM 747 N N . PHE A 1 96 ? 10.436 -5.169 -2.852 1.00 72.69 96 PHE A N 1
ATOM 748 C CA . PHE A 1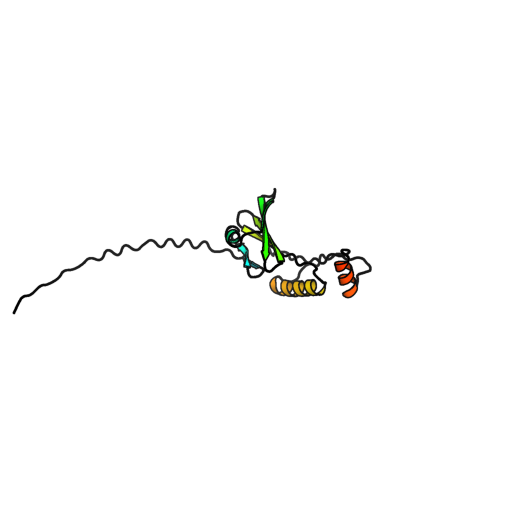 96 ? 9.180 -5.773 -3.307 1.00 72.69 96 PHE A CA 1
ATOM 749 C C . PHE A 1 96 ? 9.148 -7.284 -3.046 1.00 72.69 96 PHE A C 1
ATOM 751 O O . PHE A 1 96 ? 8.169 -7.802 -2.511 1.00 72.69 96 PHE A O 1
ATOM 758 N N . THR A 1 97 ? 10.226 -7.995 -3.386 1.00 75.75 97 THR A N 1
ATOM 759 C CA . THR A 1 97 ? 10.308 -9.448 -3.187 1.00 75.75 97 THR A CA 1
ATOM 760 C C . THR A 1 97 ? 10.287 -9.800 -1.697 1.00 75.75 97 THR A C 1
ATOM 762 O O . THR A 1 97 ? 9.574 -10.720 -1.302 1.00 75.75 97 THR A O 1
ATOM 765 N N . ASP A 1 98 ? 10.993 -9.039 -0.860 1.00 80.50 98 ASP A N 1
ATOM 766 C CA . ASP A 1 98 ? 11.046 -9.245 0.590 1.00 80.50 98 ASP A CA 1
ATOM 767 C C . ASP A 1 98 ? 9.679 -9.008 1.244 1.00 80.50 98 ASP A C 1
ATOM 769 O O . ASP A 1 98 ? 9.232 -9.812 2.069 1.00 80.50 98 ASP A O 1
ATOM 773 N N . TRP A 1 99 ? 8.974 -7.944 0.842 1.00 75.12 99 TRP A N 1
ATOM 774 C CA . TRP A 1 99 ? 7.597 -7.699 1.275 1.00 75.12 99 TRP A CA 1
ATOM 775 C C . TRP A 1 99 ? 6.656 -8.798 0.799 1.00 75.12 99 TRP A C 1
ATOM 777 O O . TRP A 1 99 ? 5.890 -9.319 1.608 1.00 75.12 99 TRP A O 1
ATOM 787 N N . LYS A 1 100 ? 6.756 -9.220 -0.466 1.00 74.31 100 LYS A N 1
ATOM 788 C CA . LYS A 1 100 ? 5.952 -10.320 -1.010 1.00 74.31 100 LYS A CA 1
ATOM 789 C C . LYS A 1 100 ? 6.157 -11.605 -0.206 1.00 74.31 100 LYS A C 1
ATOM 791 O O . LYS A 1 100 ? 5.173 -12.238 0.157 1.00 74.31 100 LYS A O 1
ATOM 796 N N . VAL A 1 101 ? 7.393 -11.968 0.151 1.00 81.69 101 VAL A N 1
ATOM 797 C CA . VAL A 1 101 ? 7.674 -13.151 0.991 1.00 81.69 101 VAL A CA 1
ATOM 798 C C . VAL A 1 101 ? 7.046 -13.019 2.380 1.00 81.69 101 VAL A C 1
ATOM 800 O O . VAL A 1 101 ? 6.401 -13.959 2.847 1.00 81.69 101 VAL A O 1
ATOM 803 N N . LYS A 1 102 ? 7.202 -11.865 3.043 1.00 76.75 102 LYS A N 1
ATOM 804 C CA . LYS A 1 102 ? 6.609 -11.622 4.370 1.00 76.75 102 LYS A CA 1
ATOM 805 C C . LYS A 1 102 ? 5.085 -11.713 4.332 1.00 76.75 102 LYS A C 1
ATOM 807 O O . LYS A 1 102 ? 4.495 -12.394 5.165 1.00 76.75 102 LYS A O 1
ATOM 812 N N . LEU A 1 103 ? 4.456 -11.068 3.354 1.00 72.25 103 LEU A N 1
ATOM 813 C CA . LEU A 1 103 ? 3.005 -11.070 3.204 1.00 72.25 103 LEU A CA 1
ATOM 814 C C . LEU A 1 103 ? 2.484 -12.458 2.813 1.00 72.25 103 LEU A C 1
ATOM 816 O O . LEU A 1 103 ? 1.491 -12.901 3.373 1.00 72.25 103 LEU A O 1
ATOM 820 N N . VAL A 1 104 ? 3.196 -13.215 1.972 1.00 76.44 104 VAL A N 1
ATOM 821 C CA . VAL A 1 104 ? 2.802 -14.599 1.660 1.00 76.44 104 VAL A CA 1
ATOM 822 C C . VAL A 1 104 ? 2.792 -15.495 2.900 1.00 76.44 104 VAL A C 1
ATOM 824 O O . VAL A 1 104 ? 1.905 -16.330 3.045 1.00 76.44 104 VAL A O 1
ATOM 827 N N . ARG A 1 105 ? 3.733 -15.301 3.833 1.00 77.75 105 ARG A N 1
ATOM 828 C CA . ARG A 1 105 ? 3.736 -16.035 5.111 1.00 77.75 105 ARG A CA 1
ATOM 829 C C . ARG A 1 105 ? 2.554 -15.672 6.009 1.00 77.75 105 ARG A C 1
ATOM 831 O O . ARG A 1 105 ? 2.082 -16.526 6.746 1.00 77.75 105 ARG A O 1
ATOM 838 N N . LEU A 1 106 ? 2.103 -14.420 5.968 1.00 65.69 106 LEU A N 1
ATOM 839 C CA . LEU A 1 106 ? 1.041 -13.915 6.840 1.00 65.69 106 LEU A CA 1
ATOM 840 C C . LEU A 1 106 ? -0.368 -14.109 6.267 1.00 65.69 106 LEU A C 1
ATOM 842 O O . LEU A 1 106 ? -1.315 -14.203 7.044 1.00 65.69 106 LEU A O 1
ATOM 846 N N . TYR A 1 107 ? -0.522 -14.084 4.943 1.00 67.56 107 TYR A N 1
ATOM 847 C CA . TYR A 1 107 ? -1.815 -14.014 4.248 1.00 67.56 107 TYR A CA 1
ATOM 848 C C . TYR A 1 107 ? -2.006 -15.128 3.203 1.00 67.56 107 TYR A C 1
ATOM 850 O O . TYR A 1 107 ? -3.044 -15.181 2.556 1.00 67.56 107 TYR A O 1
ATOM 858 N N . GLY A 1 108 ? -1.030 -16.021 3.013 1.00 73.25 108 GLY A N 1
ATOM 859 C CA . GLY A 1 108 ? -1.084 -17.051 1.973 1.00 73.25 108 GLY A CA 1
ATOM 860 C C . GLY A 1 108 ? -0.630 -16.550 0.597 1.00 73.25 108 GLY A C 1
ATOM 861 O O . GLY A 1 108 ? -0.074 -15.460 0.451 1.00 73.25 108 GLY A O 1
ATOM 862 N N . ARG A 1 109 ? -0.792 -17.378 -0.442 1.00 79.06 109 ARG A N 1
ATOM 863 C CA . ARG A 1 109 ? -0.304 -17.053 -1.795 1.00 79.06 109 ARG A CA 1
ATOM 864 C C . ARG A 1 109 ? -1.023 -15.824 -2.361 1.00 79.06 109 ARG A C 1
ATOM 866 O O . ARG A 1 109 ? -2.244 -15.772 -2.376 1.00 79.06 109 ARG A O 1
ATOM 873 N N . ALA A 1 110 ? -0.237 -14.881 -2.870 1.00 77.62 110 ALA A N 1
ATOM 874 C CA . ALA A 1 110 ? -0.724 -13.709 -3.586 1.00 77.62 110 ALA A CA 1
ATOM 875 C C . ALA A 1 110 ? -0.905 -14.017 -5.078 1.00 77.62 110 ALA A C 1
ATOM 877 O O . ALA A 1 110 ? -0.086 -14.741 -5.655 1.00 77.62 110 ALA A O 1
ATOM 878 N N . THR A 1 111 ? -1.875 -13.375 -5.721 1.00 82.25 111 THR A N 1
ATOM 879 C CA . THR A 1 111 ? -1.926 -13.259 -7.180 1.00 82.25 111 THR A CA 1
ATOM 880 C C . THR A 1 111 ? -0.952 -12.172 -7.620 1.00 82.25 111 THR A C 1
ATOM 882 O O . THR A 1 111 ? -1.010 -11.035 -7.152 1.00 82.25 111 THR A O 1
ATOM 885 N N . ASP A 1 112 ? -0.021 -12.518 -8.508 1.00 83.00 112 ASP A N 1
ATOM 886 C CA . ASP A 1 112 ? 0.892 -11.539 -9.093 1.00 83.00 112 ASP A CA 1
ATOM 887 C C . ASP A 1 112 ? 0.158 -10.739 -10.176 1.00 83.00 112 ASP A C 1
ATOM 889 O O . ASP A 1 112 ? -0.334 -11.308 -11.146 1.00 83.00 112 ASP A O 1
ATOM 893 N N . GLN A 1 113 ? 0.070 -9.426 -9.990 1.00 86.31 113 GLN A N 1
ATOM 894 C CA . GLN A 1 113 ? -0.547 -8.477 -10.920 1.00 86.31 113 GLN A CA 1
ATOM 895 C C . GLN A 1 113 ? 0.501 -7.515 -11.497 1.00 86.31 113 GLN A C 1
ATOM 897 O O . GLN A 1 113 ? 0.173 -6.404 -11.913 1.00 86.31 113 GLN A O 1
ATOM 902 N N . SER A 1 114 ? 1.780 -7.893 -11.453 1.00 85.00 114 SER A N 1
ATOM 903 C CA . SER A 1 114 ? 2.862 -7.036 -11.922 1.00 85.00 114 SER A CA 1
ATOM 904 C C . SER A 1 114 ? 2.862 -6.907 -13.445 1.00 85.00 114 SER A C 1
ATOM 906 O O . SER A 1 114 ? 2.764 -7.900 -14.164 1.00 85.00 114 SER A O 1
ATOM 908 N N . THR A 1 115 ? 3.083 -5.689 -13.932 1.00 90.38 115 THR A N 1
ATOM 909 C CA . THR A 1 115 ? 3.155 -5.370 -15.360 1.00 90.38 115 THR A CA 1
ATOM 910 C C . THR A 1 115 ? 4.557 -4.893 -15.699 1.00 90.38 115 THR A C 1
ATOM 912 O O . THR A 1 115 ? 5.056 -3.928 -15.118 1.00 90.38 115 THR A O 1
ATOM 915 N N . PHE A 1 116 ? 5.200 -5.555 -16.660 1.00 91.75 116 PHE A N 1
ATOM 916 C CA . PHE A 1 116 ? 6.553 -5.231 -17.103 1.00 91.75 116 PHE A CA 1
ATOM 917 C C . PHE A 1 116 ? 6.648 -5.169 -18.631 1.00 91.75 116 PHE A C 1
ATOM 919 O O . PHE A 1 116 ? 5.923 -5.896 -19.311 1.00 91.75 116 PHE A O 1
ATOM 926 N N . PRO A 1 117 ? 7.563 -4.353 -19.186 1.00 93.00 117 PRO A N 1
ATOM 927 C CA . PRO A 1 117 ? 7.859 -4.365 -20.614 1.00 93.00 117 PRO A CA 1
ATOM 928 C C . PRO A 1 117 ? 8.353 -5.739 -21.073 1.00 93.00 117 PRO A C 1
ATOM 930 O O . PRO A 1 117 ? 9.026 -6.437 -20.315 1.00 93.00 117 PRO A O 1
ATOM 933 N N . ALA A 1 118 ? 8.119 -6.090 -22.340 1.00 93.81 118 ALA A N 1
ATOM 934 C CA . ALA A 1 118 ? 8.507 -7.392 -22.896 1.00 93.81 118 ALA A CA 1
ATOM 935 C C . ALA A 1 118 ? 10.011 -7.707 -22.749 1.00 93.81 118 ALA A C 1
ATOM 937 O O . ALA A 1 118 ? 10.388 -8.859 -22.559 1.00 93.81 118 ALA A O 1
ATOM 938 N N . TYR A 1 119 ? 10.874 -6.684 -22.773 1.00 90.69 119 TYR A N 1
ATOM 939 C CA . TYR A 1 119 ? 12.319 -6.850 -22.584 1.00 90.69 119 TYR A CA 1
ATOM 940 C C . TYR A 1 119 ? 12.724 -7.144 -21.126 1.00 90.69 119 TYR A C 1
ATOM 942 O O . TYR A 1 119 ? 13.851 -7.565 -20.866 1.00 90.69 119 TYR A O 1
ATOM 950 N N . ALA A 1 120 ? 11.841 -6.897 -20.153 1.00 92.50 120 ALA A N 1
ATOM 951 C CA . ALA A 1 120 ? 12.131 -6.986 -18.724 1.00 92.50 120 ALA A CA 1
ATOM 952 C C . ALA A 1 120 ? 11.802 -8.378 -18.152 1.00 92.50 120 ALA A C 1
ATOM 954 O O . ALA A 1 120 ? 10.971 -8.549 -17.254 1.00 92.50 120 ALA A O 1
ATOM 955 N N . THR A 1 121 ? 12.458 -9.403 -18.690 1.00 88.88 121 THR A N 1
ATOM 956 C CA . THR A 1 121 ? 12.222 -10.808 -18.319 1.00 88.88 121 THR A CA 1
ATOM 957 C C . THR A 1 121 ? 13.002 -11.240 -17.076 1.00 88.88 121 THR A C 1
ATOM 959 O O . THR A 1 121 ? 12.532 -12.077 -16.307 1.00 88.88 121 THR A O 1
ATOM 962 N N . SER A 1 122 ? 14.172 -10.646 -16.839 1.00 89.56 122 SER A N 1
ATOM 963 C CA . SER A 1 122 ? 15.075 -10.984 -15.734 1.00 89.56 122 SER A CA 1
ATOM 964 C C . SER A 1 122 ? 14.871 -10.101 -14.498 1.00 89.56 122 SER A C 1
ATOM 966 O O . SER A 1 122 ? 14.360 -8.985 -14.576 1.00 89.56 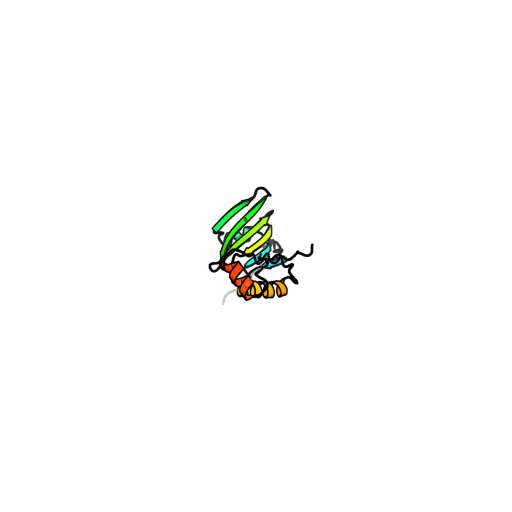122 SER A O 1
ATOM 968 N N . ARG A 1 123 ? 15.352 -10.555 -13.335 1.00 82.94 123 ARG A N 1
ATOM 969 C CA . ARG A 1 123 ? 15.324 -9.779 -12.080 1.00 82.94 123 ARG A CA 1
ATOM 970 C C . ARG A 1 123 ? 15.923 -8.375 -12.238 1.00 82.94 123 ARG A C 1
ATOM 972 O O . ARG A 1 123 ? 15.314 -7.389 -11.828 1.00 82.94 123 ARG A O 1
ATOM 979 N N . SER A 1 124 ? 17.107 -8.289 -12.840 1.00 84.62 124 SER A N 1
ATOM 980 C CA . SER A 1 124 ? 17.832 -7.026 -13.017 1.00 84.62 124 SER A CA 1
ATOM 981 C C . SER A 1 124 ? 17.122 -6.088 -13.997 1.00 84.62 124 SER A C 1
ATOM 983 O O . SER A 1 124 ? 17.045 -4.886 -13.756 1.00 84.62 124 SER A O 1
ATOM 985 N N . SER A 1 125 ? 16.543 -6.627 -15.073 1.00 88.00 125 SER A N 1
ATOM 986 C CA . SER A 1 125 ? 15.802 -5.820 -16.051 1.00 88.00 125 SER A CA 1
ATOM 987 C C . SER A 1 125 ? 14.459 -5.323 -15.504 1.00 88.00 125 SER A C 1
ATOM 989 O O . SER A 1 125 ? 14.112 -4.167 -15.741 1.00 88.00 125 SER A O 1
ATOM 991 N N . ARG A 1 126 ? 13.757 -6.115 -14.678 1.00 87.25 126 ARG A N 1
ATOM 992 C CA . ARG A 1 126 ? 12.565 -5.665 -13.932 1.00 87.25 126 ARG A CA 1
ATOM 993 C C . ARG A 1 126 ? 12.888 -4.560 -12.934 1.00 87.25 126 ARG A C 1
ATOM 995 O O . ARG A 1 126 ? 12.162 -3.575 -12.870 1.00 87.25 126 ARG A O 1
ATOM 1002 N N . LEU A 1 127 ? 14.003 -4.674 -12.207 1.00 83.25 127 LEU A N 1
ATOM 1003 C CA . LEU A 1 127 ? 14.475 -3.611 -11.315 1.00 83.25 127 LEU A CA 1
ATOM 1004 C C . LEU A 1 127 ? 14.726 -2.303 -12.077 1.00 83.25 127 LEU A C 1
ATOM 1006 O O . LEU A 1 127 ? 14.295 -1.242 -11.630 1.00 83.25 127 LEU A O 1
ATOM 1010 N N . ASN A 1 128 ? 15.407 -2.373 -13.222 1.00 85.62 128 ASN A N 1
ATOM 1011 C CA . ASN A 1 128 ? 15.676 -1.193 -14.042 1.00 85.62 128 ASN A CA 1
ATOM 1012 C C . ASN A 1 128 ? 14.388 -0.607 -14.636 1.00 85.62 128 ASN A C 1
ATOM 1014 O O . ASN A 1 128 ? 14.243 0.611 -14.680 1.00 85.62 128 ASN A O 1
ATOM 1018 N N . ALA A 1 129 ? 13.428 -1.451 -15.029 1.00 88.19 129 ALA A N 1
ATOM 1019 C CA . ALA A 1 129 ? 12.114 -1.003 -15.481 1.00 88.19 129 ALA A CA 1
ATOM 1020 C C . ALA A 1 129 ? 11.328 -0.288 -14.367 1.00 88.19 129 ALA A C 1
ATOM 1022 O O . ALA A 1 129 ? 10.762 0.767 -14.636 1.00 88.19 129 ALA A O 1
ATOM 1023 N N . LEU A 1 130 ? 11.350 -0.796 -13.124 1.00 82.50 130 LEU A N 1
ATOM 1024 C CA . LEU A 1 130 ? 10.746 -0.118 -11.965 1.00 82.50 130 LEU A CA 1
ATOM 1025 C C . LEU A 1 130 ? 11.391 1.246 -11.715 1.00 82.50 130 LEU A C 1
ATOM 1027 O O . LEU A 1 130 ? 10.690 2.245 -11.602 1.00 82.50 130 LEU A O 1
ATOM 1031 N N . LYS A 1 131 ? 12.730 1.303 -11.679 1.00 81.75 131 LYS A N 1
ATOM 1032 C CA . LYS A 1 131 ? 13.471 2.558 -11.471 1.00 81.75 131 LYS A CA 1
ATOM 1033 C C . LYS A 1 131 ? 13.186 3.596 -12.557 1.00 81.75 131 LYS A C 1
ATOM 1035 O O . LYS A 1 131 ? 13.147 4.781 -12.262 1.00 81.75 131 LYS A O 1
ATOM 1040 N N . ALA A 1 132 ? 12.991 3.148 -13.795 1.00 86.31 132 ALA A N 1
ATOM 1041 C CA . ALA A 1 132 ? 12.664 4.008 -14.926 1.00 86.31 132 ALA A CA 1
ATOM 1042 C C . ALA A 1 132 ? 11.165 4.359 -15.024 1.00 86.31 132 ALA A C 1
ATOM 1044 O O . ALA A 1 132 ? 10.773 4.993 -16.000 1.00 86.31 132 ALA A O 1
ATOM 1045 N N . GLY A 1 133 ? 10.320 3.900 -14.089 1.00 85.69 133 GLY A N 1
ATOM 1046 C CA . GLY A 1 133 ? 8.866 4.103 -14.137 1.00 85.69 133 GLY A CA 1
ATOM 1047 C C . GLY A 1 133 ? 8.161 3.369 -15.286 1.00 85.69 133 GLY A C 1
ATOM 1048 O O . GLY A 1 133 ? 7.031 3.695 -15.626 1.00 85.69 133 GLY A O 1
ATOM 1049 N N . LYS A 1 134 ? 8.821 2.384 -15.910 1.00 88.88 134 LYS A N 1
ATOM 1050 C CA . LYS A 1 134 ? 8.316 1.617 -17.067 1.00 88.88 134 LYS A CA 1
ATOM 1051 C C . LYS A 1 134 ? 7.670 0.287 -16.682 1.00 88.88 134 LYS A C 1
ATOM 1053 O O . LYS A 1 134 ? 7.217 -0.445 -17.555 1.00 88.88 134 LYS A O 1
ATOM 1058 N N . GLY A 1 135 ? 7.690 -0.068 -15.403 1.00 84.88 135 GLY A N 1
ATOM 1059 C CA . GLY A 1 135 ? 7.087 -1.288 -14.881 1.00 84.88 135 GLY A CA 1
ATOM 1060 C C . GLY A 1 135 ? 6.423 -1.033 -13.538 1.00 84.88 135 GLY A C 1
ATOM 1061 O O . GLY A 1 135 ? 6.766 -0.081 -12.841 1.00 84.88 135 GLY A O 1
ATOM 1062 N N . VAL A 1 136 ? 5.489 -1.907 -13.181 1.00 84.69 136 VAL A N 1
ATOM 1063 C CA . VAL A 1 136 ? 4.751 -1.875 -11.919 1.00 84.69 136 VAL A CA 1
ATOM 1064 C C . VAL A 1 136 ? 4.838 -3.256 -11.290 1.00 84.69 136 VAL A C 1
ATOM 1066 O O . VAL A 1 136 ? 4.476 -4.250 -11.914 1.00 84.69 136 VAL A O 1
ATOM 1069 N N . ALA A 1 137 ? 5.316 -3.325 -10.051 1.00 83.25 137 ALA A N 1
ATOM 1070 C CA . ALA A 1 137 ? 5.299 -4.549 -9.263 1.00 83.25 137 ALA A CA 1
ATOM 1071 C C . ALA A 1 137 ? 4.073 -4.522 -8.344 1.00 83.25 137 ALA A C 1
ATOM 1073 O O . ALA A 1 137 ? 3.966 -3.640 -7.493 1.00 83.25 137 ALA A O 1
ATOM 1074 N N . LYS A 1 138 ? 3.141 -5.461 -8.528 1.00 82.94 138 LYS A N 1
ATOM 1075 C CA . LYS A 1 138 ? 1.879 -5.516 -7.781 1.00 82.94 138 LYS A CA 1
ATOM 1076 C C . LYS A 1 138 ? 1.541 -6.957 -7.423 1.00 82.94 138 LYS A C 1
ATOM 1078 O O . LYS A 1 138 ? 1.680 -7.860 -8.241 1.00 82.94 138 LYS A O 1
ATOM 1083 N N . ALA A 1 139 ? 1.087 -7.169 -6.197 1.00 79.69 139 ALA A N 1
ATOM 1084 C CA . ALA A 1 139 ? 0.557 -8.444 -5.738 1.00 79.69 139 ALA A CA 1
ATOM 1085 C C . ALA A 1 139 ? -0.752 -8.186 -4.988 1.00 79.69 139 ALA A C 1
ATOM 1087 O O . ALA A 1 139 ? -0.844 -7.199 -4.258 1.00 79.69 139 ALA A O 1
ATOM 1088 N N . SER A 1 140 ? -1.746 -9.047 -5.185 1.00 76.62 140 SER A N 1
ATOM 1089 C CA . SER A 1 140 ? -3.040 -8.975 -4.508 1.00 76.62 140 SER A CA 1
ATOM 1090 C C . SER A 1 140 ? -3.320 -10.253 -3.725 1.00 76.62 140 SER A C 1
ATOM 1092 O O . SER A 1 140 ? -2.888 -11.343 -4.098 1.00 76.62 140 SER A O 1
ATOM 1094 N N . TRP A 1 141 ? -4.054 -10.113 -2.629 1.00 73.00 141 TRP A N 1
ATOM 1095 C CA . TRP A 1 141 ? -4.570 -11.216 -1.829 1.00 73.00 141 TRP A CA 1
ATOM 1096 C C . TRP A 1 141 ? -6.087 -11.076 -1.815 1.00 73.00 141 TRP A C 1
ATOM 1098 O O . TRP A 1 141 ? -6.589 -9.980 -1.580 1.00 73.00 141 TRP A O 1
ATOM 1108 N N . SER A 1 142 ? -6.806 -12.154 -2.112 1.00 66.12 142 SER A N 1
ATOM 1109 C CA . SER A 1 142 ? -8.249 -12.207 -1.890 1.00 66.12 142 SER A CA 1
ATOM 1110 C C . SER A 1 142 ? -8.489 -12.605 -0.442 1.00 66.12 142 SER A C 1
ATOM 1112 O O . SER A 1 142 ? -7.927 -13.607 0.011 1.00 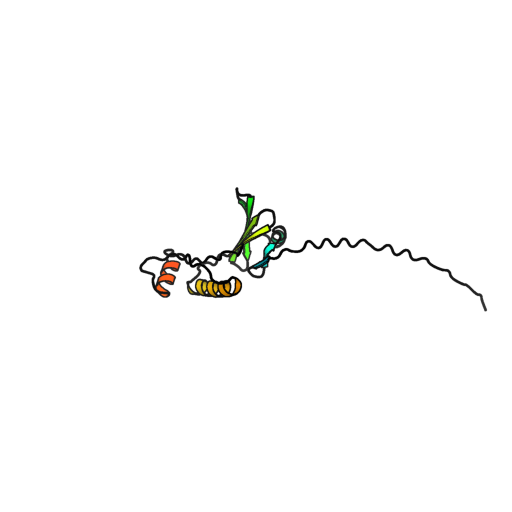66.12 142 SER A O 1
ATOM 1114 N N . GLU A 1 143 ? -9.306 -11.846 0.281 1.00 53.66 143 GLU A N 1
ATOM 1115 C CA . GLU A 1 143 ? -9.807 -12.322 1.567 1.00 53.66 143 GLU A CA 1
ATOM 1116 C C . GLU A 1 143 ? -10.704 -13.546 1.321 1.00 53.66 143 GLU A C 1
ATOM 1118 O O . GLU A 1 143 ? -11.484 -13.544 0.363 1.00 53.66 143 GLU A O 1
ATOM 1123 N N . PRO A 1 144 ? -10.575 -14.625 2.113 1.00 48.94 144 PRO A N 1
ATOM 1124 C CA . PRO A 1 144 ? -11.630 -15.621 2.170 1.00 48.94 144 PRO A CA 1
ATOM 1125 C C . PRO A 1 144 ? -12.864 -14.929 2.757 1.00 48.94 144 PRO A C 1
ATOM 1127 O O . PRO A 1 144 ? -12.784 -14.379 3.855 1.00 48.94 144 PRO A O 1
ATOM 1130 N N . GLY A 1 145 ? -13.945 -14.889 1.976 1.00 40.16 145 GLY A N 1
ATOM 1131 C CA . GLY A 1 145 ? -15.239 -14.376 2.427 1.00 40.16 145 GLY A CA 1
ATOM 1132 C C . GLY A 1 145 ? -15.819 -15.171 3.588 1.00 40.16 145 GLY A C 1
ATOM 1133 O O . GLY A 1 145 ? -15.410 -16.343 3.772 1.00 40.16 145 GLY A O 1
#

pLDDT: mean 75.24, std 15.86, range [33.88, 93.81]